Protein AF-A0A351I2A1-F1 (afdb_monomer_lite)

Secondary structure (DSSP, 8-state):
--HHHHHHHHHHHHHHHHHHT---HHHHHHHHHHHH-TT--HHHHHHHHHHHHHHHTTHHHHHHHHHHH-TT--GGGS-TT-

Foldseek 3Di:
DDLQVLLCVLLLQLLLCCVPVVDPSVVSSVVSCVPSVVVRDPVSSVSSCCNNVVCVVCVVVVLVVVCVVQVVQHPVNDDSRD

Structure (mmCIF, N/CA/C/O backbone):
data_AF-A0A351I2A1-F1
#
_entry.id   AF-A0A351I2A1-F1
#
loop_
_atom_site.group_PDB
_atom_site.id
_atom_site.type_symbol
_atom_site.label_atom_id
_atom_site.label_alt_id
_atom_site.label_comp_id
_atom_site.label_asym_id
_atom_site.label_entity_id
_atom_site.label_seq_id
_atom_site.pdbx_PDB_ins_code
_atom_site.Cartn_x
_atom_site.Cartn_y
_atom_site.Cartn_z
_atom_site.occupancy
_atom_site.B_iso_or_equiv
_atom_site.auth_seq_id
_atom_site.auth_comp_id
_atom_site.auth_asym_id
_atom_site.auth_atom_id
_atom_site.pdbx_PDB_model_num
ATOM 1 N N . MET A 1 1 ? 1.149 11.242 -18.690 1.00 65.94 1 MET A N 1
ATOM 2 C CA . MET A 1 1 ? 0.912 11.432 -17.237 1.00 65.94 1 MET A CA 1
ATOM 3 C C . MET A 1 1 ? 2.196 11.905 -16.573 1.00 65.94 1 MET A C 1
ATOM 5 O O . MET A 1 1 ? 3.261 11.567 -17.064 1.00 65.94 1 MET A O 1
ATOM 9 N N . GLY A 1 2 ? 2.131 12.689 -15.493 1.00 89.12 2 GLY A N 1
ATOM 10 C CA . GLY A 1 2 ? 3.338 13.054 -14.737 1.00 89.12 2 GLY A CA 1
ATOM 11 C C . GLY A 1 2 ? 3.842 11.888 -13.879 1.00 89.12 2 GLY A C 1
ATOM 12 O O . GLY A 1 2 ? 3.026 11.149 -13.331 1.00 89.12 2 GLY A O 1
ATOM 13 N N . ARG A 1 3 ? 5.166 11.763 -13.706 1.00 92.81 3 ARG A N 1
ATOM 14 C CA . ARG A 1 3 ? 5.827 10.660 -12.970 1.00 92.81 3 ARG A CA 1
ATOM 15 C C . ARG A 1 3 ? 5.198 10.403 -11.594 1.00 92.81 3 ARG A C 1
ATOM 17 O O . ARG A 1 3 ? 4.767 9.301 -11.287 1.00 92.81 3 ARG A O 1
ATOM 24 N N . ARG A 1 4 ? 5.002 11.464 -10.802 1.00 95.69 4 ARG A N 1
ATOM 25 C CA . ARG A 1 4 ? 4.397 11.385 -9.456 1.00 95.69 4 ARG A CA 1
ATOM 26 C C . ARG A 1 4 ? 2.922 10.977 -9.442 1.00 95.69 4 ARG A C 1
ATOM 28 O O . ARG A 1 4 ? 2.442 10.534 -8.403 1.00 95.69 4 ARG A O 1
ATOM 35 N N . ARG A 1 5 ? 2.181 11.195 -10.531 1.00 95.69 5 ARG A N 1
ATOM 36 C CA . ARG A 1 5 ? 0.785 10.751 -10.635 1.00 95.69 5 ARG A CA 1
ATOM 37 C C . ARG A 1 5 ? 0.745 9.243 -10.859 1.00 95.69 5 ARG A C 1
ATOM 39 O O . ARG A 1 5 ? 0.119 8.554 -10.066 1.00 95.69 5 ARG A O 1
ATOM 46 N N . LEU A 1 6 ? 1.507 8.760 -11.842 1.00 94.88 6 LEU A N 1
ATOM 47 C CA . LEU A 1 6 ? 1.614 7.332 -12.136 1.00 94.88 6 LEU A CA 1
ATOM 48 C C . LEU A 1 6 ? 2.105 6.537 -10.916 1.00 94.88 6 LEU A C 1
ATOM 50 O O . LEU A 1 6 ? 1.522 5.515 -10.578 1.00 94.88 6 LEU A O 1
ATOM 54 N N . SER A 1 7 ? 3.097 7.044 -10.173 1.00 97.00 7 SER A N 1
ATOM 55 C CA . SER A 1 7 ? 3.548 6.374 -8.945 1.00 97.00 7 SER A CA 1
ATOM 56 C C . SER A 1 7 ? 2.445 6.188 -7.898 1.00 97.00 7 SER A C 1
ATOM 58 O O . SER A 1 7 ? 2.409 5.157 -7.234 1.00 97.00 7 SER A O 1
ATOM 60 N N . ARG A 1 8 ? 1.562 7.183 -7.720 1.00 97.38 8 ARG A N 1
ATOM 61 C CA . ARG A 1 8 ? 0.456 7.096 -6.753 1.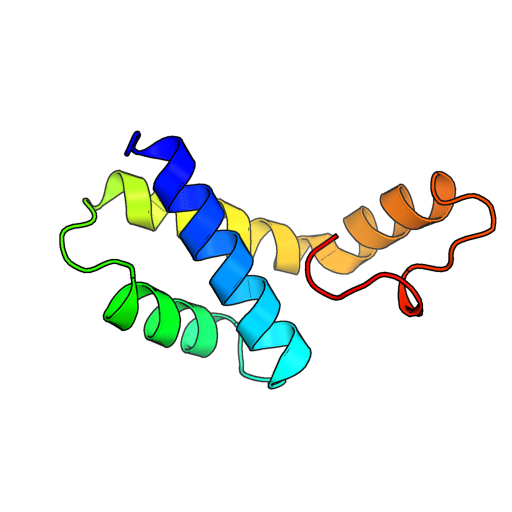00 97.38 8 ARG A CA 1
ATOM 62 C C . ARG A 1 8 ? -0.624 6.131 -7.223 1.00 97.38 8 ARG A C 1
ATOM 64 O O . ARG A 1 8 ? -1.159 5.408 -6.397 1.00 97.38 8 ARG A O 1
ATOM 71 N N . GLU A 1 9 ? -0.909 6.105 -8.523 1.00 96.38 9 GLU A N 1
ATOM 72 C CA . GLU A 1 9 ? -1.868 5.167 -9.118 1.00 96.38 9 GLU A CA 1
ATOM 73 C C . GLU A 1 9 ? -1.391 3.715 -8.948 1.00 96.38 9 GLU A C 1
ATOM 75 O O . GLU A 1 9 ? -2.140 2.899 -8.416 1.00 96.38 9 GLU A O 1
ATOM 80 N N . ILE A 1 10 ? -0.118 3.426 -9.251 1.00 96.94 10 ILE A N 1
ATOM 81 C CA . ILE A 1 10 ? 0.492 2.103 -9.018 1.00 96.94 10 ILE A CA 1
ATOM 82 C C . ILE A 1 10 ? 0.438 1.727 -7.531 1.00 96.94 10 ILE A C 1
ATOM 84 O O . ILE A 1 10 ? 0.075 0.602 -7.190 1.00 96.94 10 ILE A O 1
ATOM 88 N N . ALA A 1 11 ? 0.792 2.653 -6.632 1.00 97.56 11 ALA A N 1
ATOM 89 C CA . ALA A 1 11 ? 0.771 2.391 -5.194 1.00 97.56 11 ALA A CA 1
ATOM 90 C C . ALA A 1 11 ? -0.648 2.090 -4.683 1.00 97.56 11 ALA A C 1
ATOM 92 O O . ALA A 1 11 ? -0.837 1.120 -3.954 1.00 97.56 11 ALA A O 1
ATOM 93 N N . LEU A 1 12 ? -1.643 2.876 -5.105 1.00 97.44 12 LEU A N 1
ATOM 94 C CA . LEU A 1 12 ? -3.049 2.684 -4.747 1.00 97.44 12 LEU A CA 1
ATOM 95 C C . LEU A 1 12 ? -3.569 1.327 -5.232 1.00 97.44 12 LEU A C 1
ATOM 97 O O . LEU A 1 12 ? -4.160 0.583 -4.458 1.00 97.44 12 LEU A O 1
ATOM 101 N N . GLN A 1 13 ? -3.309 0.977 -6.493 1.00 97.00 13 GLN A N 1
ATOM 102 C CA . GLN A 1 13 ? -3.711 -0.312 -7.059 1.00 97.00 13 GLN A CA 1
ATOM 103 C C . GLN A 1 13 ? -3.043 -1.489 -6.337 1.00 97.00 13 GLN A C 1
ATOM 105 O O . GLN A 1 13 ? -3.690 -2.510 -6.109 1.00 97.00 13 GLN A O 1
ATOM 110 N N . ALA A 1 14 ? -1.766 -1.359 -5.959 1.00 97.12 14 ALA A N 1
ATOM 111 C CA . ALA A 1 14 ? -1.050 -2.397 -5.221 1.00 97.12 14 ALA A CA 1
ATOM 112 C C . ALA A 1 14 ? -1.608 -2.588 -3.803 1.00 97.12 14 ALA A C 1
ATOM 114 O O . ALA A 1 14 ? -1.800 -3.728 -3.385 1.00 97.12 14 ALA A O 1
ATOM 115 N N . LEU A 1 15 ? -1.904 -1.493 -3.092 1.00 97.69 15 LEU A N 1
ATOM 116 C CA . LEU A 1 15 ? -2.541 -1.531 -1.771 1.00 97.69 15 LEU A CA 1
ATOM 117 C C . LEU A 1 15 ? -3.935 -2.161 -1.849 1.00 97.69 15 LEU A C 1
ATOM 119 O O . LEU A 1 15 ? -4.224 -3.087 -1.099 1.00 97.69 15 LEU A O 1
ATOM 123 N N . TYR A 1 16 ? -4.750 -1.735 -2.815 1.00 96.88 16 TYR A N 1
ATOM 124 C CA . TYR A 1 16 ? -6.075 -2.303 -3.058 1.00 96.88 16 TYR A CA 1
ATOM 125 C C . TYR A 1 16 ? -6.014 -3.810 -3.341 1.00 96.88 16 TYR A C 1
ATOM 127 O O . TYR A 1 16 ? -6.764 -4.590 -2.760 1.00 96.88 16 TYR A O 1
ATOM 135 N N . ALA A 1 17 ? -5.107 -4.241 -4.224 1.00 96.06 17 ALA A N 1
ATOM 136 C CA . ALA A 1 17 ? -4.956 -5.652 -4.557 1.00 96.06 17 ALA A CA 1
ATOM 137 C C . ALA A 1 17 ? -4.500 -6.482 -3.347 1.00 96.06 17 ALA A C 1
ATOM 139 O O . ALA A 1 17 ? -5.017 -7.581 -3.139 1.00 96.06 17 ALA A O 1
ATOM 140 N N . ALA A 1 18 ? -3.570 -5.958 -2.544 1.00 96.62 18 ALA A N 1
ATOM 141 C CA . ALA A 1 18 ? -3.111 -6.617 -1.327 1.00 96.62 18 ALA A CA 1
ATOM 142 C C . ALA A 1 18 ? -4.243 -6.772 -0.300 1.00 96.62 18 ALA A C 1
ATOM 144 O O . ALA A 1 18 ? -4.410 -7.858 0.254 1.00 96.62 18 ALA A O 1
ATOM 145 N N . ASP A 1 19 ? -5.040 -5.722 -0.098 1.00 94.88 19 ASP A N 1
ATOM 146 C CA . ASP A 1 19 ? -6.136 -5.701 0.870 1.00 94.88 19 ASP A CA 1
ATOM 147 C C . ASP A 1 19 ? -7.295 -6.617 0.444 1.00 94.88 19 ASP A C 1
ATOM 149 O O . ASP A 1 19 ? -7.628 -7.583 1.131 1.00 94.88 19 ASP A O 1
ATOM 153 N N . VAL A 1 20 ? -7.845 -6.399 -0.755 1.00 94.88 20 VAL A N 1
ATOM 154 C CA . VAL A 1 20 ? -9.050 -7.101 -1.232 1.00 94.88 20 VAL A CA 1
ATOM 155 C C . VAL A 1 20 ? -8.787 -8.565 -1.576 1.00 94.88 20 VAL A C 1
ATOM 157 O O . VAL A 1 20 ? -9.658 -9.411 -1.381 1.00 94.88 20 VAL A O 1
ATOM 160 N N . SER A 1 21 ? -7.605 -8.884 -2.111 1.00 94.56 21 SER A N 1
ATOM 161 C CA . SER A 1 21 ? -7.265 -10.260 -2.510 1.00 94.56 21 SER A CA 1
ATOM 162 C C . SER A 1 21 ? -6.464 -11.009 -1.445 1.00 94.56 21 SER A C 1
ATOM 164 O O . SER A 1 21 ? -6.035 -12.133 -1.705 1.00 94.56 21 SER A O 1
ATOM 166 N N . HIS A 1 22 ? -6.197 -10.385 -0.290 1.00 93.56 22 HIS A N 1
ATOM 167 C CA . HIS A 1 22 ? -5.310 -10.903 0.762 1.00 93.56 22 HIS A CA 1
ATOM 168 C C . HIS A 1 22 ? -3.970 -11.433 0.221 1.00 93.56 22 HIS A C 1
ATOM 170 O O . HIS A 1 22 ? -3.400 -12.406 0.716 1.00 93.56 22 HIS A O 1
ATOM 176 N N . THR A 1 23 ? -3.484 -10.807 -0.850 1.00 94.38 23 THR A N 1
ATOM 177 C CA . THR A 1 23 ? -2.245 -11.185 -1.527 1.00 94.38 23 THR A CA 1
ATOM 178 C C . THR A 1 23 ? -1.079 -10.484 -0.836 1.00 94.38 23 THR A C 1
ATOM 180 O O . THR A 1 23 ? -1.193 -9.295 -0.527 1.00 94.38 23 THR A O 1
ATOM 183 N N . PRO A 1 24 ? 0.065 -11.155 -0.614 1.00 96.62 24 PRO A N 1
ATOM 184 C CA . PRO A 1 24 ? 1.241 -10.498 -0.063 1.00 96.62 24 PRO A CA 1
ATOM 185 C C . PRO A 1 24 ? 1.589 -9.228 -0.848 1.00 96.62 24 PRO A C 1
ATOM 187 O O . PRO A 1 24 ? 1.661 -9.243 -2.076 1.00 96.62 24 PRO A O 1
ATOM 190 N N . ALA A 1 25 ? 1.851 -8.126 -0.146 1.00 94.50 25 ALA A N 1
ATOM 191 C CA . ALA A 1 25 ? 2.035 -6.814 -0.770 1.00 94.50 25 ALA A CA 1
ATOM 192 C C . ALA A 1 25 ? 3.123 -6.781 -1.855 1.00 94.50 25 ALA A C 1
ATOM 194 O O . ALA A 1 25 ? 2.979 -6.098 -2.866 1.00 94.50 25 ALA A O 1
ATOM 195 N N . ALA A 1 26 ? 4.196 -7.556 -1.674 1.00 96.44 26 ALA A N 1
ATOM 196 C CA . ALA A 1 26 ? 5.249 -7.683 -2.676 1.00 96.44 26 ALA A CA 1
ATOM 197 C C . ALA A 1 26 ? 4.763 -8.329 -3.977 1.00 96.44 26 ALA A C 1
ATOM 199 O O . ALA A 1 26 ? 5.140 -7.888 -5.062 1.00 96.44 26 ALA A O 1
ATOM 200 N N . GLU A 1 27 ? 3.900 -9.334 -3.871 1.00 97.25 27 GLU A N 1
ATOM 201 C CA . GLU A 1 27 ? 3.291 -9.995 -5.017 1.00 97.25 27 GLU A CA 1
ATOM 202 C C . GLU A 1 27 ? 2.246 -9.091 -5.681 1.00 97.25 27 GLU A C 1
ATOM 204 O O . GLU A 1 27 ? 2.295 -8.898 -6.895 1.00 97.25 27 GLU A O 1
ATOM 209 N N . ALA A 1 28 ? 1.380 -8.441 -4.897 1.00 97.00 28 ALA A N 1
ATOM 210 C CA . ALA A 1 28 ? 0.414 -7.466 -5.404 1.00 97.00 28 ALA A CA 1
ATOM 211 C C . ALA A 1 28 ? 1.104 -6.324 -6.176 1.00 97.00 28 ALA A C 1
ATOM 213 O O . ALA A 1 28 ? 0.722 -6.005 -7.304 1.00 97.00 28 ALA A O 1
ATOM 214 N N . PHE A 1 29 ? 2.185 -5.766 -5.623 1.00 96.69 29 PHE A N 1
ATOM 215 C CA . PHE A 1 29 ? 2.980 -4.730 -6.281 1.00 96.69 29 PHE A CA 1
ATOM 216 C C . PHE A 1 29 ? 3.629 -5.237 -7.578 1.00 96.69 29 PHE A C 1
ATOM 218 O O . PHE A 1 29 ? 3.602 -4.542 -8.595 1.00 96.69 29 PHE A O 1
ATOM 225 N N . ALA A 1 30 ? 4.171 -6.459 -7.588 1.00 95.69 30 ALA A N 1
ATOM 226 C CA . ALA A 1 30 ? 4.7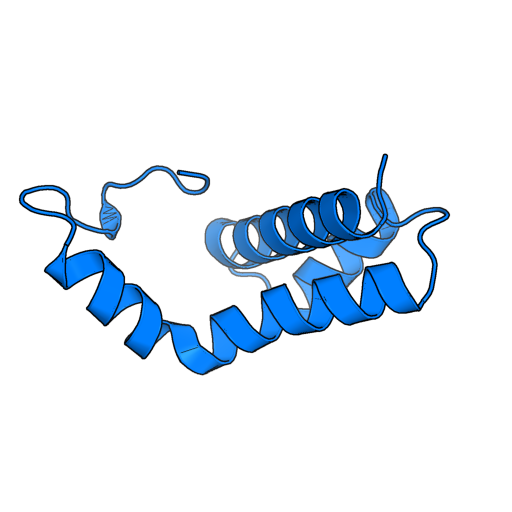41 -7.069 -8.791 1.00 95.69 30 ALA A CA 1
ATOM 227 C C . ALA A 1 30 ? 3.686 -7.305 -9.891 1.00 95.69 30 ALA A C 1
ATOM 229 O O . ALA A 1 30 ? 3.968 -7.107 -11.074 1.00 95.69 30 ALA A O 1
ATOM 230 N N . ILE A 1 31 ? 2.466 -7.702 -9.518 1.00 94.69 31 ILE A N 1
ATOM 231 C CA . ILE A 1 31 ? 1.352 -7.897 -10.456 1.00 94.69 31 ILE 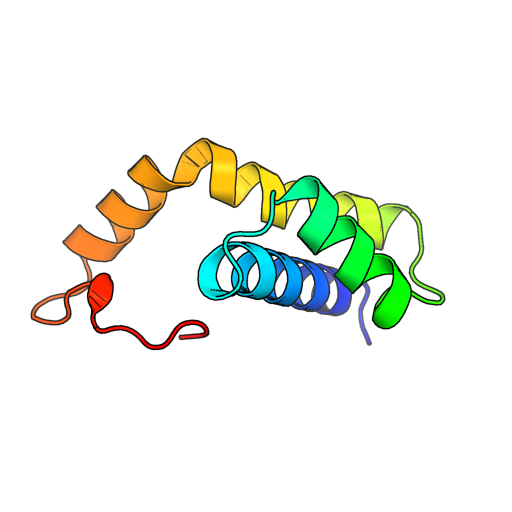A CA 1
ATOM 232 C C . ILE A 1 31 ? 0.937 -6.560 -11.075 1.00 94.69 31 ILE A C 1
ATOM 234 O O . ILE A 1 31 ? 0.827 -6.464 -12.299 1.00 94.69 31 ILE A O 1
ATOM 238 N N . VAL A 1 32 ? 0.738 -5.529 -10.249 1.00 94.94 32 VAL A N 1
ATOM 239 C CA . VAL A 1 32 ? 0.328 -4.196 -10.713 1.00 94.94 32 VAL A CA 1
ATOM 240 C C . VAL A 1 32 ? 1.406 -3.568 -11.588 1.00 94.94 32 VAL A C 1
ATOM 242 O O . VAL A 1 32 ? 1.109 -3.134 -12.693 1.00 94.94 32 VAL A O 1
ATOM 245 N N . THR A 1 33 ? 2.670 -3.582 -11.162 1.00 94.00 33 THR A N 1
ATOM 246 C CA . THR A 1 33 ? 3.773 -3.018 -11.963 1.00 94.00 33 THR A CA 1
ATOM 247 C C . THR A 1 33 ? 3.956 -3.727 -13.302 1.00 94.00 33 THR A C 1
ATOM 249 O O . THR A 1 33 ? 4.283 -3.073 -14.285 1.00 94.00 33 THR A O 1
ATOM 252 N N . ARG A 1 34 ? 3.682 -5.034 -13.391 1.00 91.50 34 ARG A N 1
ATOM 253 C CA . ARG A 1 34 ? 3.702 -5.758 -14.671 1.00 91.50 34 ARG A CA 1
ATOM 254 C C . ARG A 1 34 ? 2.574 -5.334 -15.619 1.00 91.50 34 ARG A C 1
ATOM 256 O O . ARG A 1 34 ? 2.763 -5.400 -16.827 1.00 91.50 34 ARG A O 1
ATOM 263 N N . ARG A 1 35 ? 1.401 -4.969 -15.092 1.00 86.88 35 ARG A N 1
ATOM 264 C CA . ARG A 1 35 ? 0.224 -4.588 -15.894 1.00 86.88 35 ARG A CA 1
ATOM 265 C C . ARG A 1 35 ? 0.211 -3.105 -16.257 1.00 86.88 35 ARG A C 1
ATOM 267 O O . ARG A 1 35 ? -0.043 -2.759 -17.400 1.00 86.88 35 ARG A O 1
ATOM 274 N N . GLU A 1 36 ? 0.495 -2.258 -15.277 1.00 77.81 36 GLU A N 1
ATOM 275 C CA .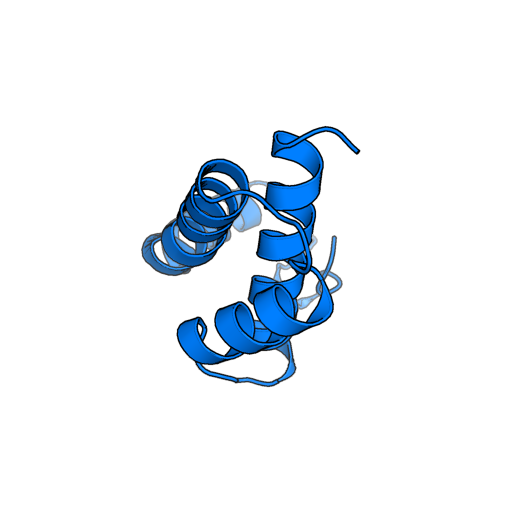 GLU A 1 36 ? 0.278 -0.805 -15.314 1.00 77.81 36 GLU A CA 1
ATOM 276 C C . GLU A 1 36 ? 1.598 -0.019 -15.342 1.00 77.81 36 GLU A C 1
ATOM 278 O O . GLU A 1 36 ? 1.624 1.172 -15.643 1.00 77.81 36 GLU A O 1
ATOM 283 N N . GLY A 1 37 ? 2.713 -0.678 -15.012 1.00 69.50 37 GLY A N 1
ATOM 284 C CA . GLY A 1 37 ? 4.054 -0.094 -15.010 1.00 69.50 37 GLY A CA 1
ATOM 285 C C . GLY A 1 37 ? 4.823 -0.299 -16.314 1.00 69.50 37 GLY A C 1
ATOM 286 O O . GLY A 1 37 ? 6.019 -0.010 -16.344 1.00 69.50 37 GLY A O 1
ATOM 287 N N . ASP A 1 38 ? 4.183 -0.796 -17.377 1.00 76.38 38 ASP A N 1
ATOM 288 C CA . ASP A 1 38 ? 4.838 -0.929 -18.679 1.00 76.38 38 ASP A CA 1
ATOM 289 C C . ASP A 1 38 ? 5.264 0.458 -19.195 1.00 76.38 38 ASP A C 1
ATOM 291 O O . ASP A 1 38 ? 4.465 1.392 -19.289 1.00 76.38 38 ASP A O 1
ATOM 295 N N . GLY A 1 39 ? 6.564 0.624 -19.440 1.00 76.50 39 GLY A N 1
ATOM 296 C CA . GLY A 1 39 ? 7.175 1.912 -19.781 1.00 76.50 39 GLY A CA 1
ATOM 297 C C . GLY A 1 39 ? 7.404 2.888 -18.614 1.00 76.50 39 GLY A C 1
ATOM 298 O O . GLY A 1 39 ? 7.893 3.995 -18.853 1.00 76.50 39 GLY A O 1
ATOM 299 N N . ALA A 1 40 ? 7.102 2.520 -17.362 1.00 89.12 40 ALA A N 1
ATOM 300 C CA . ALA A 1 40 ? 7.437 3.341 -16.198 1.00 89.12 40 ALA A CA 1
ATOM 301 C C . ALA A 1 40 ? 8.948 3.309 -15.913 1.00 89.12 40 ALA A C 1
ATOM 303 O O . ALA A 1 40 ? 9.576 2.252 -15.859 1.00 89.12 40 ALA A O 1
ATOM 304 N N . ASP A 1 41 ? 9.543 4.481 -15.690 1.00 93.38 41 ASP A N 1
ATOM 305 C CA . ASP A 1 41 ? 10.960 4.577 -15.340 1.00 93.38 41 ASP A CA 1
ATOM 306 C C . ASP A 1 41 ? 11.252 4.145 -13.889 1.00 93.38 41 ASP A C 1
ATOM 308 O O . ASP A 1 41 ? 10.368 4.068 -13.029 1.00 93.38 41 ASP A O 1
ATOM 312 N N . ALA A 1 42 ? 12.532 3.898 -13.600 1.00 94.25 42 ALA A N 1
ATOM 313 C CA . ALA A 1 42 ? 12.979 3.396 -12.303 1.00 94.25 42 ALA A CA 1
ATOM 314 C C . ALA A 1 42 ? 12.604 4.309 -11.121 1.00 94.25 42 ALA A C 1
ATOM 316 O O . ALA A 1 42 ? 12.268 3.808 -10.053 1.00 94.25 42 ALA A O 1
ATOM 317 N N . GLU A 1 43 ? 12.621 5.634 -11.291 1.00 95.81 43 GLU A N 1
ATOM 318 C CA . GLU A 1 43 ? 12.254 6.577 -10.221 1.00 95.81 43 GLU A CA 1
ATOM 319 C C . GLU A 1 43 ? 10.749 6.533 -9.931 1.00 95.81 43 GLU A C 1
ATOM 321 O O . GLU A 1 43 ? 10.326 6.631 -8.779 1.00 95.81 43 GLU A O 1
ATOM 326 N N . THR A 1 44 ? 9.934 6.357 -10.973 1.00 96.00 44 THR A N 1
ATOM 327 C CA . THR A 1 44 ? 8.481 6.217 -10.862 1.00 96.00 44 THR A CA 1
ATOM 328 C C . THR A 1 44 ? 8.132 4.962 -10.073 1.00 96.00 44 THR A C 1
ATOM 330 O O . THR A 1 44 ? 7.321 5.036 -9.144 1.00 96.00 44 THR A O 1
ATOM 333 N N . LEU A 1 45 ? 8.773 3.837 -10.403 1.00 96.06 45 LEU A N 1
ATOM 334 C CA . LEU A 1 45 ? 8.589 2.565 -9.704 1.00 96.06 45 LEU A CA 1
ATOM 335 C C . LEU A 1 45 ? 9.140 2.616 -8.277 1.00 96.06 45 LEU A C 1
ATOM 337 O O . LEU A 1 45 ? 8.474 2.151 -7.356 1.00 96.06 45 LEU A O 1
ATOM 341 N N . PHE A 1 46 ? 10.308 3.231 -8.077 1.00 97.06 46 PHE A N 1
ATOM 342 C CA . PHE A 1 46 ? 10.888 3.441 -6.753 1.00 97.06 46 PHE A CA 1
ATOM 343 C C . PHE A 1 46 ? 9.933 4.231 -5.858 1.00 97.06 46 PHE A C 1
ATOM 345 O O . PHE A 1 46 ? 9.606 3.790 -4.761 1.00 97.06 46 PHE A O 1
ATOM 352 N N . PHE A 1 47 ? 9.402 5.355 -6.344 1.00 98.00 47 PHE A N 1
ATOM 353 C CA . PHE A 1 47 ? 8.482 6.156 -5.546 1.00 98.00 47 PHE A CA 1
ATOM 354 C C . PHE A 1 47 ? 7.144 5.452 -5.288 1.00 98.00 47 PHE A C 1
ATOM 356 O O . PHE A 1 47 ? 6.605 5.565 -4.191 1.00 98.00 47 PHE A O 1
ATOM 363 N N . ALA A 1 48 ? 6.615 4.699 -6.257 1.00 97.81 48 ALA A N 1
ATOM 364 C CA . ALA A 1 48 ? 5.424 3.875 -6.040 1.00 97.81 48 ALA A CA 1
ATOM 365 C C . ALA A 1 48 ? 5.660 2.834 -4.937 1.00 97.81 48 ALA A C 1
ATOM 367 O O . ALA A 1 48 ? 4.798 2.616 -4.086 1.00 97.81 48 ALA A O 1
ATOM 368 N N . ARG A 1 49 ? 6.852 2.226 -4.936 1.00 97.88 49 ARG A N 1
ATOM 369 C CA . ARG A 1 49 ? 7.264 1.247 -3.936 1.00 97.88 49 ARG A CA 1
ATOM 370 C C . ARG A 1 49 ? 7.347 1.880 -2.547 1.00 97.88 49 ARG A C 1
ATOM 372 O O . ARG A 1 49 ? 6.766 1.349 -1.608 1.00 97.88 49 ARG A O 1
ATOM 379 N N . GLU A 1 50 ? 8.013 3.022 -2.420 1.00 98.44 50 GLU A N 1
ATOM 380 C CA . GLU A 1 50 ? 8.112 3.752 -1.149 1.00 98.44 50 GLU A CA 1
ATOM 381 C C . GLU A 1 50 ? 6.729 4.089 -0.577 1.00 98.44 50 GLU A C 1
ATOM 383 O O . GLU A 1 50 ? 6.491 3.920 0.616 1.00 98.44 50 GLU A O 1
ATOM 388 N N . LEU A 1 51 ? 5.788 4.512 -1.430 1.00 98.44 51 LEU A N 1
ATOM 389 C CA . LEU A 1 51 ? 4.417 4.792 -1.007 1.00 98.44 51 LEU A CA 1
ATOM 390 C C . LEU A 1 51 ? 3.684 3.529 -0.547 1.00 98.44 51 LEU A C 1
ATOM 392 O O . LEU A 1 51 ? 3.116 3.528 0.538 1.00 98.44 51 LEU A O 1
ATOM 396 N N . ALA A 1 52 ? 3.684 2.460 -1.345 1.00 98.00 52 ALA A N 1
ATOM 397 C CA . ALA A 1 52 ? 2.927 1.254 -1.017 1.00 98.00 52 ALA A CA 1
ATOM 398 C C . ALA A 1 52 ? 3.467 0.569 0.249 1.00 98.00 52 ALA A C 1
ATOM 400 O O . ALA A 1 52 ? 2.726 0.325 1.199 1.00 98.00 52 ALA A O 1
ATOM 401 N N . PHE A 1 53 ? 4.770 0.296 0.294 1.00 98.25 53 PHE A N 1
ATOM 402 C CA . PHE A 1 53 ? 5.365 -0.429 1.415 1.00 98.25 53 PHE A CA 1
ATOM 403 C C . PHE A 1 53 ? 5.489 0.447 2.660 1.00 98.25 53 PHE A C 1
ATOM 405 O O . PHE A 1 53 ? 5.173 -0.020 3.748 1.00 98.25 53 PHE A O 1
ATOM 412 N N . GLY A 1 54 ? 5.832 1.730 2.508 1.00 98.38 54 GLY A N 1
ATOM 413 C CA . GLY A 1 54 ? 5.867 2.660 3.633 1.00 98.38 54 GLY A CA 1
ATOM 414 C C . GLY A 1 54 ? 4.486 2.929 4.243 1.00 98.38 54 GLY A C 1
ATOM 415 O O . GLY A 1 54 ? 4.402 3.311 5.409 1.00 98.38 54 GLY A O 1
ATOM 416 N N . THR A 1 55 ? 3.394 2.761 3.492 1.00 98.06 55 THR A N 1
ATOM 417 C CA . THR A 1 55 ? 2.035 2.767 4.059 1.00 98.06 55 THR A CA 1
ATOM 418 C C . THR A 1 55 ? 1.798 1.517 4.899 1.00 98.06 55 THR A C 1
ATOM 420 O O . THR A 1 55 ? 1.381 1.628 6.046 1.00 98.06 55 THR A O 1
ATOM 423 N N . LEU A 1 56 ? 2.124 0.335 4.371 1.00 97.19 56 LEU A N 1
ATOM 424 C CA . LEU A 1 56 ? 1.905 -0.936 5.071 1.00 97.19 56 LEU A CA 1
ATOM 425 C C . LEU A 1 56 ? 2.754 -1.076 6.340 1.00 97.19 56 LEU A C 1
ATOM 427 O O . LEU A 1 56 ? 2.263 -1.562 7.352 1.00 97.19 56 LEU A O 1
ATOM 431 N N . GLU A 1 57 ? 3.999 -0.601 6.316 1.00 98.06 57 GLU A N 1
ATOM 432 C CA . GLU A 1 57 ? 4.885 -0.578 7.490 1.00 98.06 57 GLU A CA 1
ATOM 433 C C . GLU A 1 57 ? 4.336 0.278 8.641 1.00 98.06 57 GLU A C 1
ATOM 435 O O . GLU A 1 57 ? 4.706 0.068 9.793 1.00 98.06 57 GLU A O 1
ATOM 440 N N . ARG A 1 58 ? 3.453 1.237 8.341 1.00 98.25 58 ARG A N 1
ATOM 441 C CA . ARG A 1 58 ? 2.864 2.172 9.311 1.00 98.25 58 ARG A CA 1
ATOM 442 C C . ARG A 1 58 ? 1.345 2.045 9.394 1.00 98.25 58 ARG A C 1
ATOM 444 O O . ARG A 1 58 ? 0.688 2.977 9.849 1.00 98.25 58 ARG A O 1
ATOM 451 N N . ILE A 1 59 ? 0.777 0.925 8.947 1.00 96.25 59 ILE A N 1
ATOM 452 C CA 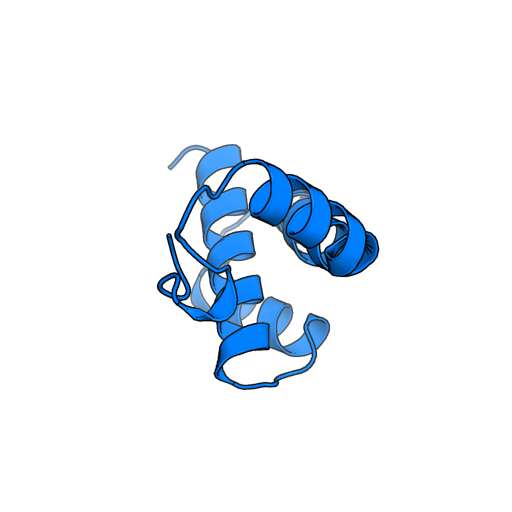. ILE A 1 59 ? -0.673 0.801 8.758 1.00 96.25 59 ILE A CA 1
ATOM 453 C C . ILE A 1 59 ? -1.451 1.062 10.054 1.00 96.25 59 ILE A C 1
ATOM 455 O O . ILE A 1 59 ? -2.394 1.842 10.049 1.00 96.25 59 ILE A O 1
ATOM 459 N N . GLU A 1 60 ? -0.988 0.528 11.188 1.00 97.12 60 GLU A N 1
ATOM 460 C CA . GLU A 1 60 ? -1.639 0.725 12.491 1.00 97.12 60 GLU A CA 1
ATOM 461 C C . GLU A 1 60 ? -1.634 2.197 12.937 1.00 97.12 60 GLU A C 1
ATOM 463 O O . GLU A 1 60 ? -2.633 2.706 13.449 1.00 97.12 60 GLU A O 1
ATOM 468 N N . GLU A 1 61 ? -0.518 2.901 12.723 1.00 98.06 61 GLU A N 1
ATOM 469 C CA . GLU A 1 61 ? -0.393 4.330 13.029 1.00 98.06 61 GLU A CA 1
ATOM 470 C C . GLU A 1 61 ? -1.332 5.155 12.139 1.00 98.06 61 GLU A C 1
ATOM 472 O O . GLU A 1 61 ? -2.086 5.998 12.633 1.00 98.06 61 GLU A O 1
ATOM 477 N N . LEU A 1 62 ? -1.304 4.895 10.830 1.00 96.88 62 LEU A N 1
ATOM 478 C CA . LEU A 1 62 ? -2.099 5.611 9.836 1.00 96.88 62 LEU A CA 1
ATOM 479 C C . LEU A 1 62 ? -3.599 5.396 10.062 1.00 96.88 62 LEU A C 1
ATOM 481 O O . LEU A 1 62 ? -4.347 6.374 10.124 1.00 96.88 62 LEU A O 1
ATOM 485 N N . ASP A 1 63 ? -4.031 4.157 10.287 1.00 95.62 63 ASP A N 1
ATOM 486 C CA . ASP A 1 63 ? -5.427 3.825 10.581 1.00 95.62 63 ASP A CA 1
ATOM 487 C C . ASP A 1 63 ? -5.888 4.443 11.905 1.00 95.62 63 ASP A C 1
ATOM 489 O O . ASP A 1 63 ? -7.019 4.931 12.019 1.00 95.62 63 ASP A O 1
ATOM 493 N N . GLY A 1 64 ? -5.003 4.496 12.904 1.00 95.56 64 GLY A N 1
ATOM 494 C CA . GLY A 1 64 ? -5.249 5.197 14.160 1.00 95.56 64 GLY A CA 1
ATOM 495 C C . GLY A 1 64 ? -5.483 6.696 13.953 1.00 95.56 64 GLY A C 1
ATOM 496 O O . GLY A 1 64 ? -6.422 7.264 14.519 1.00 95.56 64 GLY A O 1
ATOM 497 N N . LEU A 1 65 ? -4.668 7.345 13.118 1.00 95.94 65 LEU A N 1
ATOM 498 C CA . LEU A 1 65 ? -4.815 8.763 12.781 1.00 95.94 65 LEU A CA 1
ATOM 499 C C . LEU A 1 65 ? -6.093 9.039 11.975 1.00 95.94 65 LEU A C 1
ATOM 501 O O . LEU A 1 65 ? -6.796 10.010 12.270 1.00 95.94 65 LEU A O 1
ATOM 505 N N . ILE A 1 66 ? -6.426 8.185 11.003 1.00 94.81 66 ILE A N 1
ATOM 506 C CA . ILE A 1 66 ? -7.659 8.293 10.210 1.00 94.81 66 ILE A CA 1
ATOM 507 C C . ILE A 1 66 ? -8.881 8.126 11.122 1.00 94.81 66 ILE A C 1
ATOM 509 O O . ILE A 1 66 ? -9.769 8.983 11.126 1.00 94.81 66 ILE A O 1
ATOM 513 N N . SER A 1 67 ? -8.892 7.095 11.973 1.00 93.38 67 SER A N 1
ATOM 514 C CA . SER A 1 67 ? -9.992 6.798 12.903 1.00 93.38 67 SER A CA 1
ATOM 515 C C . SER A 1 67 ? -10.295 7.957 13.855 1.00 93.38 67 SER A C 1
ATOM 517 O O . SER A 1 67 ? -11.457 8.258 14.123 1.00 93.38 67 SER A O 1
ATOM 519 N N . GLN A 1 68 ? -9.266 8.662 14.339 1.00 93.75 68 GLN A N 1
ATOM 520 C CA . GLN A 1 68 ? -9.439 9.834 15.209 1.00 93.75 68 GLN A CA 1
ATOM 521 C C . GLN A 1 68 ? -10.180 10.992 14.525 1.00 93.75 68 GLN A C 1
ATOM 523 O O . GLN A 1 68 ? -10.770 11.844 15.198 1.00 93.75 68 GLN A O 1
ATOM 528 N N . ARG A 1 69 ? -10.128 11.069 13.191 1.00 93.69 69 ARG A N 1
ATOM 529 C CA . ARG A 1 69 ? -10.730 12.154 12.402 1.00 93.69 69 ARG A CA 1
ATOM 530 C C . ARG A 1 69 ? -12.022 11.736 11.704 1.00 93.69 69 ARG A C 1
ATOM 532 O O . ARG A 1 69 ? -12.870 12.598 11.473 1.00 93.69 69 ARG A O 1
ATOM 539 N N . ALA A 1 70 ? -12.216 10.445 11.452 1.00 91.12 70 ALA A N 1
ATOM 540 C CA . ALA A 1 70 ? -13.410 9.872 10.842 1.00 91.12 70 ALA A CA 1
ATOM 541 C C . ALA A 1 70 ? -14.590 9.793 11.839 1.00 91.12 70 ALA A C 1
ATOM 543 O O . ALA A 1 70 ? -15.030 8.730 12.279 1.00 91.12 70 ALA A O 1
ATOM 544 N N . ARG A 1 71 ? -15.129 10.956 12.234 1.00 83.88 71 ARG A N 1
ATOM 545 C CA . ARG A 1 71 ? -16.267 11.038 13.167 1.00 83.88 71 ARG A CA 1
ATOM 546 C C . ARG A 1 71 ? -17.492 10.334 12.577 1.00 83.88 71 ARG A C 1
ATOM 548 O O . ARG A 1 71 ? -17.985 10.729 11.527 1.00 83.88 71 ARG A O 1
ATOM 555 N N . ASN A 1 72 ? -18.009 9.332 13.289 1.00 85.31 72 ASN A N 1
ATOM 556 C CA . ASN A 1 72 ? -19.162 8.498 12.911 1.00 85.31 72 ASN A CA 1
ATOM 557 C C . ASN A 1 72 ? -18.963 7.578 11.689 1.00 85.31 72 ASN A C 1
ATOM 559 O O . ASN A 1 72 ? -19.871 6.800 11.378 1.00 85.31 72 ASN A O 1
ATOM 563 N N . TRP A 1 73 ? -17.788 7.585 11.055 1.00 88.12 73 TRP A N 1
ATOM 564 C CA . TRP A 1 73 ? -17.459 6.720 9.923 1.00 88.12 73 TRP A CA 1
ATOM 565 C C . TRP A 1 73 ? -16.316 5.791 10.320 1.00 88.12 73 TRP A C 1
ATOM 567 O O . TRP A 1 73 ? -15.161 6.188 10.368 1.00 88.12 73 TRP A O 1
ATOM 577 N N . ALA A 1 74 ? -16.648 4.550 10.670 1.00 87.38 74 ALA A N 1
ATOM 578 C CA . ALA A 1 74 ? -15.612 3.584 11.025 1.00 87.38 74 ALA A CA 1
ATOM 579 C C . ALA A 1 74 ? -14.843 3.176 9.761 1.00 87.38 74 ALA A C 1
ATOM 581 O O . ALA A 1 74 ? -15.465 2.990 8.717 1.00 87.38 74 ALA A O 1
ATOM 582 N N . LEU A 1 75 ? -13.524 3.011 9.872 1.00 86.88 75 LEU A N 1
ATOM 583 C CA . LEU A 1 75 ? -12.641 2.649 8.757 1.00 86.88 75 LEU A CA 1
ATOM 584 C C . LEU A 1 75 ? -13.116 1.392 8.012 1.00 86.88 75 LEU A C 1
ATOM 586 O O . LEU A 1 75 ? -13.193 1.388 6.792 1.00 86.88 75 LEU A O 1
ATOM 590 N N . ASN A 1 76 ? -13.598 0.381 8.739 1.00 87.31 76 ASN A N 1
ATOM 591 C CA . ASN A 1 76 ? -14.163 -0.846 8.161 1.00 87.31 76 ASN A CA 1
ATOM 592 C C . ASN A 1 76 ? -15.471 -0.661 7.357 1.00 87.31 76 ASN A C 1
ATOM 594 O O . ASN A 1 76 ? -15.998 -1.633 6.822 1.00 87.31 76 ASN A O 1
ATOM 598 N N . ARG A 1 77 ? -16.038 0.552 7.323 1.00 88.75 77 ARG A N 1
ATOM 599 C CA . ARG A 1 77 ? -17.213 0.925 6.518 1.00 88.75 77 ARG A CA 1
ATOM 600 C C . ARG A 1 77 ? -16.855 1.831 5.336 1.00 88.75 77 ARG A C 1
ATOM 602 O O . ARG A 1 77 ? -17.759 2.217 4.600 1.00 88.75 77 ARG A O 1
ATOM 609 N N . MET A 1 78 ? -15.597 2.247 5.198 1.00 90.44 78 MET A N 1
ATOM 610 C CA . MET A 1 78 ? -15.133 3.033 4.048 1.00 90.44 78 MET A CA 1
ATOM 611 C C . MET A 1 78 ? -15.029 2.119 2.824 1.00 90.44 78 MET A C 1
ATOM 613 O O . MET A 1 78 ? -14.780 0.919 2.968 1.00 90.44 78 MET A O 1
ATOM 617 N N . ALA A 1 79 ? -15.270 2.652 1.625 1.00 92.50 79 ALA A N 1
ATOM 618 C CA . ALA A 1 79 ? -14.986 1.886 0.424 1.00 92.50 79 ALA A CA 1
ATOM 619 C C . ALA A 1 79 ? -13.468 1.697 0.304 1.00 92.50 79 ALA A C 1
ATOM 621 O O . ALA A 1 79 ? -12.688 2.544 0.729 1.00 92.50 79 ALA A O 1
ATOM 622 N N . ALA A 1 80 ? -13.041 0.604 -0.323 1.00 91.56 80 ALA A N 1
ATOM 623 C CA . ALA A 1 80 ? -11.625 0.239 -0.410 1.00 91.56 80 ALA A CA 1
ATOM 624 C C . ALA A 1 80 ? -10.727 1.248 -1.170 1.00 91.56 80 ALA A C 1
ATOM 626 O O . ALA A 1 80 ? -9.521 1.039 -1.253 1.00 91.56 80 ALA A O 1
ATOM 627 N N . VAL A 1 81 ? -11.293 2.296 -1.783 1.00 91.56 81 VAL A N 1
ATOM 628 C CA . VAL A 1 81 ? -10.576 3.281 -2.620 1.00 91.56 81 VAL A CA 1
ATOM 629 C C . VAL A 1 81 ? -10.906 4.736 -2.222 1.00 91.56 81 VAL A C 1
ATOM 631 O O . VAL A 1 81 ? -10.514 5.659 -2.931 1.00 91.56 81 VAL A O 1
ATOM 634 N N . ASP A 1 82 ? -11.627 4.957 -1.118 1.00 85.38 82 ASP A N 1
ATOM 635 C CA . ASP A 1 82 ? -11.953 6.311 -0.622 1.00 85.38 82 ASP A CA 1
ATOM 636 C C . ASP A 1 82 ? -10.716 7.059 -0.083 1.00 85.38 82 ASP A C 1
ATOM 638 O O . ASP A 1 82 ? -10.612 8.285 -0.336 1.00 85.38 82 ASP A O 1
#

Sequence (82 aa):
MGRRRLSREIALQALYAADVSHTPAAEAFAIVTRREGDGADAETLFFARELAFGTLERIEELDGLISQRARNWALNRMAAVD

pLDDT: mean 93.25, std 6.29, range [65.94, 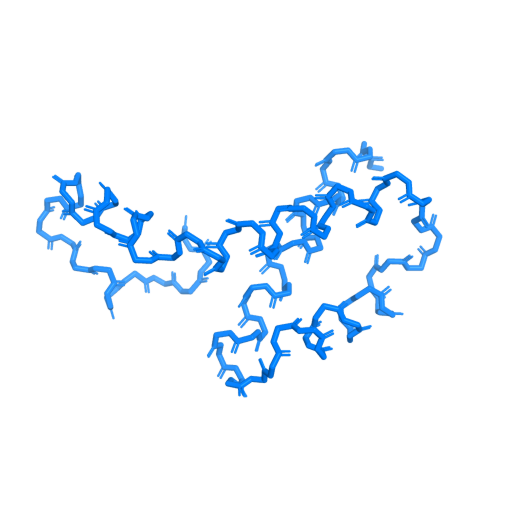98.44]

Radius of gyration: 13.55 Å; chains: 1; bounding box: 32×24×35 Å